Protein AF-E3EC77-F1 (afdb_monomer)

Organism: Paenibacillus polymyxa (strain SC2) (NCBI:txid886882)

Sequence (171 aa):
MAKRTSRSLKANEENILNKLKEVIEYNGDVVNNPESYGNTWIMALAVRPFTHNQKQLLPACLEEHEVLHPEQAFFVRMIIRTTHRNGTNRYVDGTNLCVTIDQDTGIVDIAKEDEALSDSPVFHGGEIADALRWVNELADPYYIALEDPFLTPEQRLLFMQSAKEDDPFTL

Secondary structure (DSSP, 8-state):
-HHHHHHHHHHHHHHHHHHHHHHH-B---TTT-TT---EEEEEEEEEEE--TT-GGGS-TTS-TT----TTTEEEEEEEEEEEETTEE-SSEEEEEEEEEE-TTT--EEETTHHHHHHSPPSEEEE-HHHHHHHHHTTS--SEE--S-TTS-HHHHHHHHHHHHHT-TT--

Nearest PDB structures (foldseek):
  7bn9-assembly1_A  TM=4.806E-01  e=2.404E-01  Bacillus subtilis subsp. subtilis str. 168
  5yqi-assembly1_A  TM=2.218E-01  e=2.401E+00  Saccharomyces cerevisiae

Radius of gyration: 17.71 Å; Cα contacts (8 Å, |Δi|>4): 277; chains: 1; bounding box: 51×36×52 Å

Solvent-accessible surface area (backbone atoms only — not comparable to full-atom values): 9807 Å² total; per-residue (Å²): 112,73,74,60,56,54,54,54,50,52,54,49,53,50,53,51,50,53,51,48,43,72,75,61,41,39,84,39,52,44,85,86,37,93,86,41,92,13,32,32,39,73,29,35,35,14,66,38,75,39,55,99,85,50,72,91,63,54,33,89,80,61,59,99,79,65,87,69,56,49,93,33,27,29,38,33,32,38,30,41,38,42,31,42,78,68,15,58,55,76,44,33,36,20,43,46,43,44,36,36,40,45,88,90,77,65,50,70,46,56,62,62,44,74,57,55,70,69,48,79,58,76,38,71,71,34,50,64,71,59,50,53,52,58,32,40,73,77,26,73,59,83,44,79,40,97,61,71,87,85,52,51,75,69,53,47,56,55,30,59,51,49,54,56,73,77,40,96,77,74,125

Foldseek 3Di:
DVVVVVVVVVVLVVLQQVVCCVVFWDDWPQPPDLPTPFTKDWAWKDKDQDDLPPVVQEQPPDDNPPDDDSVFKMKMKTKMWTAHNLATQQFIFIAIWIWGADPVPRDIDTVVVVVRVPDDTPGPRDGPVVSCVVNPVVPHTPDGDPFDPNDDPVRNVVRVVSVVVPPPPPD

pLDDT: mean 83.79, std 14.59, range [37.28, 98.0]

Mean predicted aligned error: 7.47 Å

Structure (mmCIF, N/CA/C/O backbone):
data_AF-E3EC77-F1
#
_entry.id   AF-E3EC77-F1
#
loop_
_atom_site.group_PDB
_atom_site.id
_atom_site.type_symbol
_atom_site.label_atom_id
_atom_site.label_alt_id
_atom_site.label_comp_id
_atom_site.label_asym_id
_atom_site.label_entity_id
_atom_site.label_seq_id
_atom_site.pdbx_PDB_ins_code
_atom_site.Cartn_x
_atom_site.Cartn_y
_atom_site.Cartn_z
_atom_site.occupancy
_atom_site.B_iso_or_equiv
_atom_site.auth_seq_id
_atom_site.auth_comp_id
_atom_site.auth_asym_id
_atom_site.auth_atom_id
_atom_site.pdbx_PDB_model_num
ATOM 1 N N . MET A 1 1 ? -29.927 2.252 7.493 1.00 50.84 1 MET A N 1
ATOM 2 C CA . MET A 1 1 ? -28.631 2.316 8.208 1.00 50.84 1 MET A CA 1
ATOM 3 C C . MET A 1 1 ? -27.453 1.870 7.337 1.00 50.84 1 MET A C 1
ATOM 5 O O . MET A 1 1 ? -26.526 2.655 7.216 1.00 50.84 1 MET A O 1
ATOM 9 N N . ALA A 1 2 ? -27.515 0.726 6.636 1.00 50.78 2 ALA A N 1
ATOM 10 C CA . ALA A 1 2 ? -26.420 0.189 5.797 1.00 50.78 2 ALA A CA 1
ATOM 11 C C . ALA A 1 2 ? -25.781 1.163 4.773 1.00 50.78 2 ALA A C 1
ATOM 13 O O . ALA A 1 2 ? 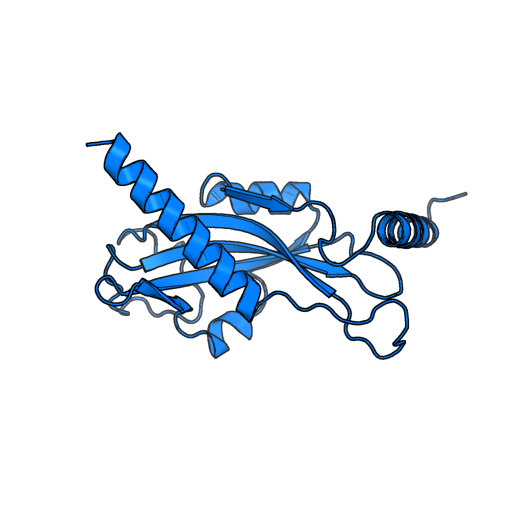-24.579 1.135 4.533 1.00 50.78 2 ALA A O 1
ATOM 14 N N . LYS A 1 3 ? -26.567 2.073 4.181 1.00 48.72 3 LYS A N 1
ATOM 15 C CA . LYS A 1 3 ? -26.070 3.039 3.181 1.00 48.72 3 LYS A CA 1
ATOM 16 C C . LYS A 1 3 ? -25.207 4.161 3.785 1.00 48.72 3 LYS A C 1
ATOM 18 O O . LYS A 1 3 ? -24.395 4.748 3.079 1.00 48.72 3 LYS A O 1
ATOM 23 N N . ARG A 1 4 ? -25.395 4.473 5.076 1.00 50.03 4 ARG A N 1
ATOM 24 C CA . ARG A 1 4 ? -24.656 5.526 5.799 1.00 50.03 4 ARG A CA 1
ATOM 25 C C . ARG A 1 4 ? -23.327 4.989 6.333 1.00 50.03 4 ARG A C 1
ATOM 27 O O . ARG A 1 4 ? -22.317 5.662 6.189 1.00 50.03 4 ARG A O 1
ATOM 34 N N . THR A 1 5 ? -23.319 3.752 6.832 1.00 61.91 5 THR A N 1
ATOM 35 C CA . THR A 1 5 ? -22.097 3.039 7.239 1.00 61.91 5 THR A CA 1
ATOM 36 C C . THR A 1 5 ? -21.183 2.731 6.052 1.00 61.91 5 THR A C 1
ATOM 38 O O . THR A 1 5 ? -19.987 2.964 6.143 1.00 61.91 5 THR A O 1
ATOM 41 N N . SER A 1 6 ? -21.732 2.327 4.899 1.00 62.66 6 SER A N 1
ATOM 42 C CA . SER A 1 6 ? -20.930 2.083 3.685 1.00 62.66 6 SER A CA 1
ATOM 43 C C . SER A 1 6 ? -20.245 3.344 3.133 1.00 62.66 6 SER A C 1
ATOM 45 O O . SER A 1 6 ? -19.111 3.264 2.677 1.00 62.66 6 SER A O 1
ATOM 47 N N . ARG A 1 7 ? -20.891 4.520 3.193 1.00 64.88 7 ARG A N 1
ATOM 48 C CA . ARG A 1 7 ? -20.250 5.788 2.784 1.00 64.88 7 ARG A CA 1
ATOM 49 C C . ARG A 1 7 ? -19.151 6.229 3.748 1.00 64.88 7 ARG A C 1
ATOM 51 O O . ARG A 1 7 ? -18.143 6.747 3.294 1.00 64.88 7 ARG A O 1
ATOM 58 N N . SER A 1 8 ? -19.356 6.017 5.047 1.00 74.19 8 SER A N 1
ATOM 59 C CA . SER A 1 8 ? -18.350 6.323 6.069 1.00 74.19 8 SER A CA 1
ATOM 60 C C . SER A 1 8 ? -17.107 5.451 5.914 1.00 74.19 8 SER A C 1
ATOM 62 O O . SER A 1 8 ? -16.001 5.959 6.023 1.00 74.19 8 SER A O 1
ATOM 64 N N . LEU A 1 9 ? -17.285 4.159 5.614 1.00 78.44 9 LEU A N 1
ATOM 65 C CA . LEU A 1 9 ? -16.165 3.247 5.390 1.00 78.44 9 LEU A CA 1
ATOM 66 C C . LEU A 1 9 ? -15.340 3.659 4.166 1.00 78.44 9 LEU A C 1
ATOM 68 O O . LEU A 1 9 ? -14.128 3.742 4.275 1.00 78.44 9 LEU A O 1
ATOM 72 N N . LYS A 1 10 ? -15.991 4.013 3.050 1.00 83.94 10 LYS A N 1
ATOM 73 C CA . LYS A 1 10 ? -15.290 4.486 1.845 1.00 83.94 10 LYS A CA 1
ATOM 74 C C . LYS A 1 10 ? -14.466 5.751 2.074 1.00 83.94 10 LYS A C 1
ATOM 76 O O . LYS A 1 10 ? -13.351 5.846 1.586 1.00 83.94 10 LYS A O 1
ATOM 81 N N . ALA A 1 11 ? -15.003 6.709 2.828 1.00 86.75 11 ALA A N 1
ATOM 82 C CA . ALA A 1 11 ? -14.255 7.917 3.172 1.00 86.75 11 ALA A CA 1
ATOM 83 C C . ALA A 1 11 ? -13.013 7.586 4.020 1.00 86.75 11 ALA A C 1
ATOM 85 O O . ALA A 1 11 ? -11.937 8.125 3.783 1.00 86.75 11 ALA A O 1
ATOM 86 N N . ASN A 1 12 ? -13.145 6.651 4.965 1.00 90.56 12 ASN A N 1
ATOM 87 C CA . ASN A 1 12 ? -12.015 6.187 5.766 1.00 90.56 12 ASN A CA 1
ATOM 88 C C . ASN A 1 12 ? -10.986 5.436 4.909 1.00 90.56 12 ASN A C 1
ATOM 90 O O . ASN A 1 12 ? -9.799 5.699 5.033 1.00 90.56 12 ASN A O 1
ATOM 94 N N . GLU A 1 13 ? -11.426 4.551 4.013 1.00 93.31 13 GLU A N 1
ATOM 95 C CA . GLU A 1 13 ? -10.574 3.837 3.051 1.00 93.31 13 GLU A CA 1
ATOM 96 C C . GLU A 1 13 ? -9.746 4.804 2.186 1.00 93.31 13 GLU A C 1
ATOM 98 O O . GLU A 1 13 ? -8.543 4.600 2.012 1.00 93.31 13 GLU A O 1
ATOM 103 N N . GLU A 1 14 ? -10.363 5.877 1.682 1.00 93.69 14 GLU A N 1
ATOM 104 C CA . GLU A 1 14 ? -9.680 6.923 0.909 1.00 93.69 14 GLU A CA 1
ATOM 105 C C . GLU A 1 14 ? -8.665 7.699 1.761 1.00 93.69 14 GLU A C 1
ATOM 107 O O . GLU A 1 14 ? -7.522 7.877 1.339 1.00 93.69 14 GLU A O 1
ATOM 112 N N . ASN A 1 15 ? -9.040 8.112 2.976 1.00 94.56 15 ASN A N 1
ATOM 113 C CA . ASN A 1 15 ? -8.135 8.827 3.880 1.00 94.56 15 ASN A CA 1
ATOM 114 C C . ASN A 1 15 ? -6.930 7.963 4.290 1.00 94.56 15 ASN A C 1
ATOM 116 O O . ASN A 1 15 ? -5.797 8.443 4.282 1.00 94.56 15 ASN A O 1
ATOM 120 N N . ILE A 1 16 ? -7.163 6.678 4.583 1.00 95.88 16 ILE A N 1
ATOM 121 C CA . ILE A 1 16 ? -6.111 5.700 4.886 1.00 95.88 16 ILE A CA 1
ATOM 122 C C . ILE A 1 16 ? -5.190 5.530 3.682 1.00 95.88 16 ILE A C 1
ATOM 124 O O . ILE A 1 16 ? -3.975 5.612 3.834 1.00 95.88 16 ILE A O 1
ATOM 128 N N . LEU A 1 17 ? -5.745 5.339 2.481 1.00 96.81 17 LEU A N 1
ATOM 129 C CA . LEU A 1 17 ? -4.938 5.194 1.271 1.00 96.81 17 LEU A CA 1
ATOM 130 C C . LEU A 1 17 ? -4.052 6.425 1.052 1.00 96.81 17 LEU A C 1
ATOM 132 O O . LEU A 1 17 ? -2.868 6.267 0.784 1.00 96.81 17 LEU A O 1
ATOM 136 N N . ASN A 1 18 ? -4.596 7.634 1.199 1.00 96.81 18 ASN A N 1
ATOM 137 C CA . ASN A 1 18 ? -3.834 8.869 1.015 1.00 96.81 18 ASN A CA 1
ATOM 138 C C . ASN A 1 18 ? -2.677 8.986 2.014 1.00 96.81 18 ASN A C 1
ATOM 140 O O . ASN A 1 18 ? -1.555 9.267 1.598 1.00 96.81 18 ASN A O 1
ATOM 144 N N . LYS A 1 19 ? -2.927 8.707 3.300 1.00 97.00 19 LYS A N 1
ATOM 145 C CA . LYS A 1 19 ? -1.881 8.716 4.331 1.00 97.00 19 LYS A CA 1
ATOM 146 C C . LYS A 1 19 ? -0.796 7.678 4.044 1.00 97.00 19 LYS A C 1
ATOM 148 O O . LYS A 1 19 ? 0.387 7.979 4.128 1.00 97.00 19 LYS A O 1
ATOM 153 N N . LEU A 1 20 ? -1.183 6.461 3.666 1.00 97.12 20 LEU A N 1
ATOM 154 C CA . LEU A 1 20 ? -0.213 5.419 3.332 1.00 97.12 20 LEU A CA 1
ATOM 155 C C . LEU A 1 20 ? 0.590 5.777 2.087 1.00 97.12 20 LEU A C 1
ATOM 157 O O . LEU A 1 20 ? 1.782 5.502 2.044 1.00 97.12 20 LEU A O 1
ATOM 161 N N . LYS A 1 21 ? -0.024 6.421 1.092 1.00 97.31 21 LYS A N 1
ATOM 162 C CA . LYS A 1 21 ? 0.714 6.883 -0.081 1.00 97.31 21 LYS A CA 1
ATOM 163 C C . LYS A 1 21 ? 1.752 7.940 0.258 1.00 97.31 21 LYS A C 1
ATOM 165 O O . LYS A 1 21 ? 2.867 7.860 -0.235 1.00 97.31 21 LYS A O 1
ATOM 170 N N . GLU A 1 22 ? 1.391 8.886 1.118 1.00 96.62 22 GLU A N 1
ATOM 171 C CA . GLU A 1 22 ? 2.299 9.922 1.613 1.00 96.62 22 GLU A CA 1
ATOM 172 C C . GLU A 1 22 ? 3.527 9.331 2.320 1.00 96.62 22 GLU A C 1
ATOM 174 O O . GLU A 1 22 ? 4.634 9.821 2.123 1.00 96.62 22 GLU A O 1
ATOM 179 N N . VAL A 1 23 ? 3.331 8.285 3.128 1.00 95.62 23 VAL A N 1
ATOM 180 C CA . VAL A 1 23 ? 4.398 7.699 3.956 1.00 95.62 23 VAL A CA 1
ATOM 181 C C . VAL A 1 23 ? 5.216 6.639 3.206 1.00 95.62 23 VAL A C 1
ATOM 183 O O . VAL A 1 23 ? 6.424 6.542 3.402 1.00 95.62 23 VAL A O 1
ATOM 186 N N . ILE A 1 24 ? 4.576 5.825 2.361 1.00 94.75 24 ILE A N 1
ATOM 187 C CA . ILE A 1 24 ? 5.190 4.635 1.747 1.00 94.75 24 ILE A CA 1
ATOM 188 C C . ILE A 1 24 ? 5.660 4.888 0.319 1.00 94.75 24 ILE A C 1
ATOM 190 O O . ILE A 1 24 ? 6.679 4.330 -0.096 1.00 94.75 24 ILE A O 1
ATOM 194 N N . GLU A 1 25 ? 4.899 5.650 -0.473 1.00 96.38 25 GLU A N 1
ATOM 195 C CA . GLU A 1 25 ? 5.245 5.805 -1.878 1.00 96.38 25 GLU A CA 1
ATOM 196 C C . GLU A 1 25 ? 6.426 6.761 -2.044 1.00 96.38 25 GLU A C 1
ATOM 198 O O . GLU A 1 25 ? 6.479 7.856 -1.488 1.00 96.38 25 GLU A O 1
ATOM 203 N N . TYR A 1 26 ? 7.375 6.348 -2.873 1.00 95.75 26 TYR A N 1
ATOM 204 C CA . TYR A 1 26 ? 8.544 7.132 -3.221 1.00 95.75 26 TYR A CA 1
ATOM 205 C C . TYR A 1 26 ? 8.737 7.085 -4.732 1.00 95.75 26 TYR A C 1
ATOM 207 O O . TYR A 1 26 ? 8.762 6.010 -5.329 1.00 95.75 26 TYR A O 1
ATOM 215 N N . ASN A 1 27 ? 8.870 8.259 -5.345 1.00 94.50 27 ASN A N 1
ATOM 216 C CA . ASN A 1 27 ? 9.132 8.415 -6.770 1.00 94.50 27 ASN A CA 1
ATOM 217 C C . ASN A 1 27 ? 10.580 8.870 -6.965 1.00 94.50 27 ASN A C 1
ATOM 219 O O . ASN A 1 27 ? 10.888 10.062 -6.866 1.00 94.50 27 ASN A O 1
ATOM 223 N N . GLY A 1 28 ? 11.467 7.909 -7.194 1.00 91.31 28 GLY A N 1
ATOM 224 C CA . GLY A 1 28 ? 12.858 8.174 -7.518 1.00 91.31 28 GLY A CA 1
ATOM 225 C C . GLY A 1 28 ? 13.038 8.445 -9.010 1.00 91.31 28 GLY A C 1
ATOM 226 O O . GLY A 1 28 ? 12.302 7.948 -9.857 1.00 91.31 28 GLY A O 1
ATOM 227 N N . ASP A 1 29 ? 14.090 9.178 -9.376 1.00 87.69 29 ASP A N 1
ATOM 228 C CA . ASP A 1 29 ? 14.419 9.393 -10.790 1.00 87.69 29 ASP A CA 1
ATOM 229 C C . ASP A 1 29 ? 15.122 8.162 -11.386 1.00 87.69 29 ASP A C 1
ATOM 231 O O . ASP A 1 29 ? 16.336 8.139 -11.580 1.00 87.69 29 ASP A O 1
ATOM 235 N N . VAL A 1 30 ? 14.354 7.100 -11.638 1.00 87.31 30 VAL A N 1
ATOM 236 C CA . VAL A 1 30 ? 14.849 5.821 -12.184 1.00 87.31 30 VAL A CA 1
ATOM 237 C C . VAL A 1 30 ? 15.434 5.923 -13.591 1.00 87.31 30 VAL A C 1
ATOM 239 O O . VAL A 1 30 ? 16.115 4.996 -14.027 1.00 87.31 30 VAL A O 1
ATOM 242 N N . VAL A 1 31 ? 15.161 7.015 -14.313 1.00 82.62 31 VAL A N 1
ATOM 243 C CA . VAL A 1 31 ? 15.589 7.188 -15.707 1.00 82.62 31 VAL A CA 1
ATOM 244 C C . VAL A 1 31 ? 16.874 7.994 -15.800 1.00 82.62 31 VAL A C 1
ATOM 246 O O . VAL A 1 31 ? 17.785 7.593 -16.522 1.00 82.62 31 VAL A O 1
ATOM 249 N N . ASN A 1 32 ? 16.962 9.121 -15.092 1.00 85.44 32 ASN A N 1
ATOM 250 C CA . ASN A 1 32 ? 18.082 10.047 -15.262 1.00 85.44 32 ASN A CA 1
ATOM 251 C C . ASN A 1 32 ? 19.107 9.963 -14.128 1.00 85.44 32 ASN A C 1
ATOM 253 O O . ASN A 1 32 ? 20.231 10.432 -14.308 1.00 85.44 32 ASN A O 1
ATOM 257 N N . ASN A 1 33 ? 18.759 9.368 -12.981 1.00 84.44 33 ASN A N 1
ATOM 258 C CA . ASN A 1 33 ? 19.670 9.236 -11.851 1.00 84.44 33 ASN A CA 1
ATOM 259 C C . ASN A 1 33 ? 20.095 7.768 -11.634 1.00 84.44 33 ASN A C 1
ATOM 261 O O . ASN A 1 33 ? 19.325 6.978 -11.083 1.00 84.44 33 ASN A O 1
ATOM 265 N N . PRO A 1 34 ? 21.334 7.386 -11.998 1.00 80.12 34 PRO A N 1
ATOM 266 C CA . PRO A 1 34 ? 21.822 6.018 -11.817 1.00 80.12 34 PRO A CA 1
ATOM 267 C C . PRO A 1 34 ? 21.971 5.604 -10.345 1.00 80.12 34 PRO A C 1
ATOM 269 O O . PRO A 1 34 ? 21.983 4.407 -10.070 1.00 80.12 34 PRO A O 1
ATOM 272 N N . GLU A 1 35 ? 22.047 6.574 -9.428 1.00 84.25 35 GLU A N 1
ATOM 273 C CA . GLU A 1 35 ? 22.111 6.376 -7.973 1.00 84.25 35 GLU A CA 1
ATOM 274 C C . GLU A 1 35 ? 20.716 6.428 -7.321 1.00 84.25 35 GLU A C 1
ATOM 276 O O . GLU A 1 35 ? 20.591 6.496 -6.099 1.00 84.25 35 GLU A O 1
ATOM 281 N N . SER A 1 36 ? 19.642 6.454 -8.120 1.00 86.56 36 SER A N 1
ATOM 282 C CA . SER A 1 36 ? 18.276 6.430 -7.603 1.00 86.56 36 SER A CA 1
ATOM 283 C C . SER A 1 36 ? 18.002 5.122 -6.864 1.00 86.56 36 SER A C 1
ATOM 285 O O . SER A 1 36 ? 18.242 4.032 -7.389 1.00 86.56 36 SER A O 1
ATOM 287 N N . TYR A 1 37 ? 17.403 5.231 -5.678 1.00 84.00 37 TYR A N 1
ATOM 288 C CA . TYR A 1 37 ? 16.900 4.081 -4.921 1.00 84.00 37 TYR A CA 1
ATOM 289 C C . TYR A 1 37 ? 15.732 3.368 -5.614 1.00 84.00 37 TYR A C 1
ATOM 291 O O . TYR A 1 37 ? 15.378 2.253 -5.236 1.00 84.00 37 TYR A O 1
ATOM 299 N N . GLY A 1 38 ? 15.175 3.959 -6.671 1.00 92.12 38 GLY A N 1
ATOM 300 C CA . GLY A 1 38 ? 14.037 3.411 -7.384 1.00 92.12 38 GLY A CA 1
ATOM 301 C C . GLY A 1 38 ? 12.721 4.059 -6.991 1.00 92.12 38 GLY A C 1
ATOM 302 O O . GLY A 1 38 ? 12.684 5.003 -6.207 1.00 92.12 38 GLY A O 1
ATOM 303 N N . ASN A 1 39 ? 11.647 3.524 -7.550 1.00 95.19 39 ASN A N 1
ATOM 304 C CA . ASN A 1 39 ? 10.297 3.802 -7.101 1.00 95.19 39 ASN A CA 1
ATOM 305 C C . ASN A 1 39 ? 9.877 2.751 -6.080 1.00 95.19 39 ASN A C 1
ATOM 307 O O . ASN A 1 39 ? 10.196 1.574 -6.250 1.00 95.19 39 ASN A O 1
ATOM 311 N N . THR A 1 40 ? 9.088 3.173 -5.101 1.00 95.44 40 THR A N 1
ATOM 312 C CA . THR A 1 40 ? 8.354 2.310 -4.173 1.00 95.44 40 THR A CA 1
ATOM 313 C C . THR A 1 40 ? 6.890 2.710 -4.248 1.00 95.44 40 THR A C 1
ATOM 315 O O . THR A 1 40 ? 6.585 3.896 -4.13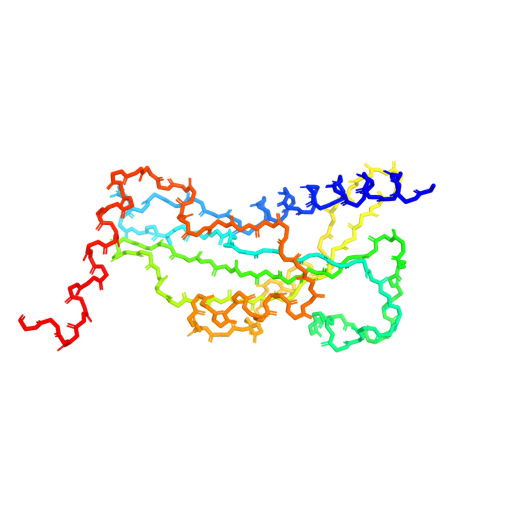9 1.00 95.44 40 THR A O 1
ATOM 318 N N . TRP A 1 41 ? 5.971 1.767 -4.456 1.00 97.12 41 TRP A N 1
ATOM 319 C CA . TRP A 1 41 ? 4.540 2.082 -4.467 1.00 97.12 41 TRP A CA 1
ATOM 320 C C . TRP A 1 41 ? 3.664 0.968 -3.919 1.00 97.12 41 TRP A C 1
ATOM 322 O O . TRP A 1 41 ? 4.043 -0.205 -3.882 1.00 97.12 41 TRP A O 1
ATOM 332 N N . ILE A 1 42 ? 2.450 1.345 -3.527 1.00 97.88 42 ILE A N 1
ATOM 333 C CA . ILE A 1 42 ? 1.441 0.408 -3.045 1.00 97.88 42 ILE A CA 1
ATOM 334 C C . ILE A 1 42 ? 0.791 -0.263 -4.261 1.00 97.88 42 ILE A C 1
ATOM 336 O O . ILE A 1 42 ? 0.192 0.401 -5.109 1.00 97.88 42 ILE A O 1
ATOM 340 N N . MET A 1 43 ? 0.880 -1.591 -4.347 1.00 97.62 43 MET A N 1
ATOM 341 C CA . MET A 1 43 ? 0.214 -2.382 -5.389 1.00 97.62 43 MET A CA 1
ATOM 342 C C . MET A 1 43 ? -1.192 -2.786 -4.982 1.00 97.62 43 MET A C 1
ATOM 344 O O . MET A 1 43 ? -2.092 -2.771 -5.811 1.00 97.62 43 MET A O 1
ATOM 348 N N . ALA A 1 44 ? -1.393 -3.205 -3.740 1.00 98.00 44 ALA A N 1
ATOM 349 C CA . ALA A 1 44 ? -2.695 -3.658 -3.277 1.00 98.00 44 ALA A CA 1
ATOM 350 C C . ALA A 1 44 ? -2.881 -3.296 -1.813 1.00 98.00 44 ALA A C 1
ATOM 352 O O . ALA A 1 44 ? -1.922 -3.312 -1.042 1.00 98.00 44 ALA A O 1
ATOM 353 N N . LEU A 1 45 ? -4.120 -2.984 -1.450 1.00 97.69 45 LEU A N 1
ATOM 354 C CA . LEU A 1 45 ? -4.472 -2.576 -0.102 1.00 97.69 45 LEU A CA 1
ATOM 355 C C . LEU A 1 45 ? -5.845 -3.124 0.274 1.00 97.69 45 LEU A C 1
ATOM 357 O O . LEU A 1 45 ? -6.831 -2.899 -0.433 1.00 97.69 45 LEU A O 1
ATOM 361 N N . ALA A 1 46 ? -5.901 -3.808 1.410 1.00 96.31 46 ALA A N 1
ATOM 362 C CA . ALA A 1 46 ? -7.138 -4.163 2.086 1.00 96.31 46 ALA A CA 1
ATOM 363 C C . ALA A 1 46 ? -7.184 -3.480 3.451 1.00 96.31 46 ALA A C 1
ATOM 365 O O . ALA A 1 46 ? -6.177 -3.399 4.157 1.00 96.31 46 ALA A O 1
ATOM 366 N N . VAL A 1 47 ? -8.373 -3.008 3.819 1.00 93.62 47 VAL A N 1
ATOM 367 C CA . VAL A 1 47 ? -8.648 -2.377 5.109 1.00 93.62 47 VAL A CA 1
ATOM 368 C C . VAL A 1 47 ? -9.802 -3.103 5.774 1.00 93.62 47 VAL A C 1
ATOM 370 O O . VAL A 1 47 ? -10.785 -3.480 5.136 1.00 93.62 47 VAL A O 1
ATOM 373 N N . ARG A 1 48 ? -9.695 -3.273 7.088 1.00 89.25 48 ARG A N 1
ATOM 374 C CA . ARG A 1 48 ? -10.766 -3.813 7.913 1.00 89.25 48 ARG A CA 1
ATOM 375 C C . ARG A 1 48 ? -10.841 -3.062 9.242 1.00 89.25 48 ARG A C 1
ATOM 377 O O . ARG A 1 48 ? -9.812 -2.921 9.894 1.00 89.25 48 ARG A O 1
ATOM 384 N N . PRO A 1 49 ? -12.030 -2.624 9.692 1.00 88.12 49 PRO A N 1
ATOM 385 C CA . PRO A 1 49 ? -12.187 -2.057 11.029 1.00 88.12 49 PRO A CA 1
ATOM 386 C C . PRO A 1 49 ? -11.692 -3.020 12.112 1.00 88.12 49 PRO A C 1
ATOM 388 O O . PRO A 1 49 ? -11.936 -4.229 12.026 1.00 88.12 49 PRO A O 1
ATOM 391 N N . PHE A 1 50 ? -11.021 -2.486 13.128 1.00 82.94 50 PHE A N 1
ATOM 392 C CA . PHE A 1 50 ? -10.515 -3.268 14.245 1.00 82.94 50 PHE A CA 1
ATOM 393 C C . PHE A 1 50 ? -11.668 -3.894 15.035 1.00 82.94 50 PHE A C 1
ATOM 395 O O . PHE A 1 50 ? -12.627 -3.230 15.427 1.00 82.94 50 PHE A O 1
ATOM 402 N N . THR A 1 51 ? -11.556 -5.188 15.332 1.00 75.44 51 THR A N 1
ATOM 403 C CA . THR A 1 51 ? -12.436 -5.867 16.289 1.00 75.44 51 THR A CA 1
ATOM 404 C C . THR A 1 51 ? -11.592 -6.609 17.324 1.00 75.44 51 THR A C 1
ATOM 406 O O . THR A 1 51 ? -10.566 -7.196 16.986 1.00 75.44 51 THR A O 1
ATOM 409 N N . HIS A 1 52 ? -12.025 -6.607 18.591 1.00 61.72 52 HIS A N 1
ATOM 410 C CA . HIS A 1 52 ? -11.253 -7.090 19.756 1.00 61.72 52 HIS A CA 1
ATOM 411 C C . HIS A 1 52 ? -10.705 -8.535 19.650 1.00 61.72 52 HIS A C 1
ATOM 413 O O . HIS A 1 52 ? -9.818 -8.907 20.412 1.00 61.72 52 HIS A O 1
ATOM 419 N N . ASN A 1 53 ? -11.186 -9.348 18.703 1.00 63.53 53 ASN A N 1
ATOM 420 C CA . ASN A 1 53 ? -10.785 -10.749 18.534 1.00 63.53 53 ASN A CA 1
ATOM 421 C C . ASN A 1 53 ? -9.753 -10.988 17.411 1.00 63.53 53 ASN A C 1
ATOM 423 O O . ASN A 1 53 ? -9.515 -12.136 17.047 1.00 63.53 53 ASN A O 1
ATOM 427 N N . GLN A 1 54 ? -9.134 -9.946 16.845 1.00 64.06 54 GLN A N 1
ATOM 428 C CA . GLN A 1 54 ? -8.250 -10.058 15.669 1.00 64.06 54 GLN A CA 1
ATOM 429 C C . GLN A 1 54 ? -6.749 -9.966 15.985 1.00 64.06 54 GLN A C 1
ATOM 431 O O . GLN A 1 54 ? -5.958 -9.507 15.166 1.00 64.06 54 GLN A O 1
ATOM 436 N N . LYS A 1 55 ? -6.340 -10.452 17.161 1.00 63.06 55 LYS A N 1
ATOM 437 C CA . LYS A 1 55 ? -4.963 -10.342 17.673 1.00 63.06 55 LYS A CA 1
ATOM 438 C C . LYS A 1 55 ? -3.875 -10.890 16.735 1.00 63.06 55 LYS A C 1
ATOM 440 O O . LYS A 1 55 ? -2.779 -10.359 16.712 1.00 63.06 55 LYS A O 1
ATOM 445 N N . GLN A 1 56 ? -4.178 -11.918 15.940 1.00 66.00 56 GLN A N 1
ATOM 446 C CA . GLN A 1 56 ? -3.218 -12.543 15.012 1.00 66.00 56 GLN A CA 1
ATOM 447 C C . GLN A 1 56 ? -2.861 -11.669 13.798 1.00 66.00 56 GLN A C 1
ATOM 449 O O . GLN A 1 56 ? -1.976 -12.025 13.029 1.00 66.00 56 GLN A O 1
ATOM 454 N N . LEU A 1 57 ? -3.585 -10.567 13.591 1.00 67.50 57 LEU A N 1
ATOM 455 C CA . LEU A 1 57 ? -3.408 -9.662 12.455 1.00 67.50 57 LEU A CA 1
ATOM 456 C C . LEU A 1 57 ? -2.733 -8.344 12.862 1.00 67.50 57 LEU A C 1
ATOM 458 O O . LEU A 1 57 ? -2.546 -7.479 12.007 1.00 67.50 57 LEU A O 1
ATOM 462 N N . LEU A 1 58 ? -2.397 -8.183 14.148 1.00 68.25 58 LEU A N 1
ATOM 463 C CA . LEU A 1 58 ? -1.674 -7.015 14.638 1.00 68.25 58 LEU A CA 1
ATOM 464 C C . LEU A 1 58 ? -0.240 -7.003 14.087 1.00 68.25 58 LEU A C 1
ATOM 466 O O . LEU A 1 58 ? 0.388 -8.063 14.014 1.00 68.25 58 LEU A O 1
ATOM 470 N N . PRO A 1 59 ? 0.282 -5.822 13.709 1.00 69.50 59 PRO A N 1
ATOM 471 C CA . PRO A 1 59 ? 1.718 -5.613 13.565 1.00 69.50 59 PRO A CA 1
ATOM 472 C C . PRO A 1 59 ? 2.463 -6.123 14.802 1.00 69.50 59 PRO A C 1
ATOM 474 O O . PRO A 1 59 ? 1.964 -5.979 15.920 1.00 69.50 59 PRO A O 1
ATOM 477 N N . ALA A 1 60 ? 3.654 -6.693 14.609 1.00 71.56 60 ALA A N 1
ATOM 478 C CA . ALA A 1 60 ? 4.432 -7.283 15.699 1.00 71.56 60 ALA A CA 1
ATOM 479 C C . ALA A 1 60 ? 4.818 -6.257 16.779 1.00 71.56 60 ALA A C 1
ATOM 481 O O . ALA A 1 60 ? 4.968 -6.622 17.944 1.00 71.56 60 ALA A O 1
ATOM 482 N N . CYS A 1 61 ? 4.926 -4.979 16.404 1.00 66.81 61 CYS A N 1
ATOM 483 C CA . CYS A 1 61 ? 5.218 -3.877 17.313 1.00 66.81 61 CYS A CA 1
ATOM 484 C C . CYS A 1 61 ? 4.071 -3.534 18.285 1.00 66.81 61 CYS A C 1
ATOM 486 O O . CYS A 1 61 ? 4.324 -2.887 19.301 1.00 66.81 61 CYS A O 1
ATOM 488 N N . LEU A 1 62 ? 2.824 -3.952 18.031 1.00 73.38 62 LEU A N 1
ATOM 489 C CA . LEU A 1 62 ? 1.695 -3.660 18.925 1.00 73.38 62 LEU A CA 1
ATOM 490 C C . LEU A 1 62 ? 1.519 -4.758 19.976 1.00 73.38 62 LEU A C 1
ATOM 492 O O . LEU A 1 62 ? 1.392 -5.940 19.655 1.00 73.38 62 LEU A O 1
ATOM 496 N N . GLU A 1 63 ? 1.475 -4.359 21.248 1.00 67.75 63 GLU A N 1
ATOM 497 C CA . GLU A 1 63 ? 1.341 -5.300 22.363 1.00 67.75 63 GLU A CA 1
ATOM 498 C C . GLU A 1 63 ? -0.123 -5.695 22.619 1.00 67.75 63 GLU A C 1
ATOM 500 O O . GLU A 1 63 ? -1.064 -4.949 22.347 1.00 67.75 63 GLU A O 1
ATOM 505 N N . GLU A 1 64 ? -0.335 -6.861 23.241 1.00 57.97 64 GLU A N 1
ATOM 506 C CA . GLU A 1 64 ? -1.671 -7.413 23.524 1.00 57.97 64 GLU A CA 1
ATOM 507 C C . GLU A 1 64 ? -2.580 -6.531 24.401 1.00 57.97 64 GLU A C 1
ATOM 509 O O . GLU A 1 64 ? -3.787 -6.784 24.487 1.00 57.97 64 GLU A O 1
ATOM 514 N N . HIS A 1 65 ? -2.006 -5.541 25.084 1.00 55.38 65 HIS A N 1
ATOM 515 C CA . HIS A 1 65 ? -2.688 -4.658 26.028 1.00 55.38 65 HIS A CA 1
ATOM 516 C C . HIS A 1 65 ? -2.850 -3.226 25.514 1.00 55.38 65 HIS A C 1
ATOM 518 O O . HIS A 1 65 ? -3.353 -2.374 26.249 1.00 55.38 65 HIS A O 1
ATOM 524 N N . GLU A 1 66 ? -2.446 -2.950 24.274 1.00 66.19 66 GLU A N 1
ATOM 525 C CA . GLU A 1 66 ? -2.583 -1.622 23.696 1.00 66.19 66 GLU A CA 1
ATOM 526 C C . GLU A 1 66 ? -4.068 -1.330 23.433 1.00 66.19 66 GLU A C 1
ATOM 528 O O . GLU A 1 66 ? -4.754 -2.025 22.676 1.00 6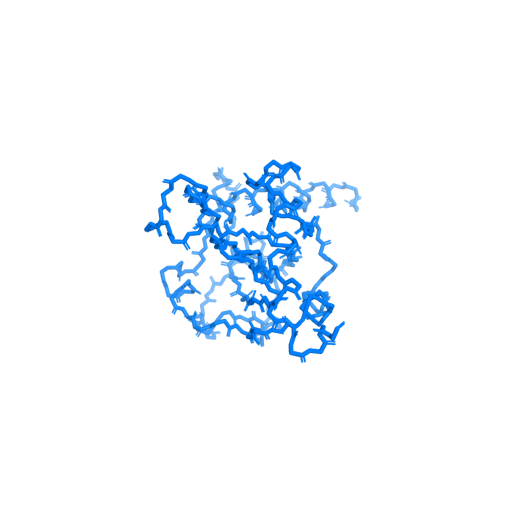6.19 66 GLU A O 1
ATOM 533 N N . VAL A 1 67 ? -4.604 -0.336 24.146 1.00 60.41 67 VAL A N 1
ATOM 534 C CA . VAL A 1 67 ? -6.027 0.009 24.094 1.00 60.41 67 VAL A CA 1
ATOM 535 C C . VAL A 1 67 ? -6.286 0.806 22.822 1.00 60.41 67 VAL A C 1
ATOM 537 O O . VAL A 1 67 ? -6.259 2.032 22.818 1.00 60.41 67 VAL A O 1
ATOM 540 N N . LEU A 1 68 ? -6.55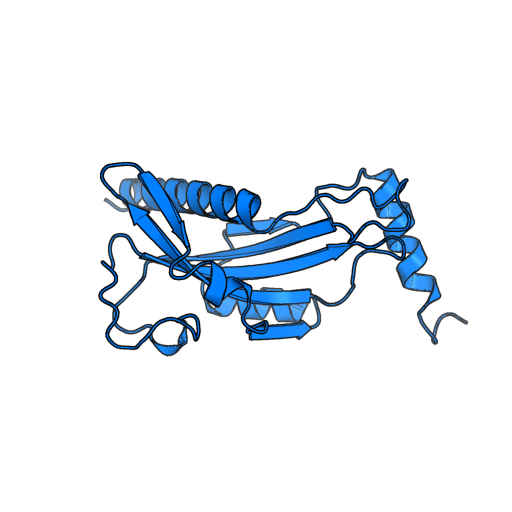0 0.097 21.730 1.00 69.69 68 LEU A N 1
ATOM 541 C CA . LEU A 1 68 ? -7.062 0.700 20.508 1.00 69.69 68 LEU A CA 1
ATOM 542 C C . LEU A 1 68 ? -8.578 0.855 20.613 1.00 69.69 68 LEU A C 1
ATOM 544 O O . LEU A 1 68 ? -9.299 -0.116 20.863 1.00 69.69 68 LEU A O 1
ATOM 548 N N . HIS A 1 69 ? -9.078 2.070 20.390 1.00 74.69 69 HIS A N 1
ATOM 549 C CA . HIS A 1 69 ? -10.512 2.310 20.273 1.00 74.69 69 HIS A CA 1
ATOM 550 C C . HIS A 1 69 ? -11.029 1.634 18.991 1.00 74.69 69 HIS A C 1
ATOM 552 O O . HIS A 1 69 ? -10.665 2.059 17.893 1.00 74.69 69 HIS A O 1
ATOM 558 N N . PRO A 1 70 ? -11.889 0.599 19.076 1.00 71.94 70 PRO A N 1
ATOM 559 C CA . PRO A 1 70 ? -12.285 -0.184 17.899 1.00 71.94 70 PRO A CA 1
ATOM 560 C C . PRO A 1 70 ? -13.005 0.627 16.819 1.00 71.94 70 PRO A C 1
ATOM 562 O O . PRO A 1 70 ? -13.006 0.254 15.653 1.00 71.94 70 PRO A O 1
ATOM 565 N N . GLU A 1 71 ? -13.620 1.743 17.208 1.00 77.56 71 GLU A N 1
ATOM 566 C CA . GLU A 1 71 ? -14.325 2.651 16.299 1.00 77.56 71 GLU A CA 1
ATOM 567 C C . GLU A 1 71 ? -13.388 3.595 15.528 1.00 77.56 71 GLU A C 1
ATOM 569 O O . GLU A 1 71 ? -13.835 4.297 14.621 1.00 77.56 71 GLU A O 1
ATOM 574 N N . GLN A 1 72 ? -12.108 3.625 15.900 1.00 86.25 72 GLN A N 1
ATOM 575 C CA . GLN A 1 72 ? -11.080 4.513 15.355 1.00 86.25 72 GLN A CA 1
ATOM 576 C C . GLN A 1 72 ? -9.933 3.738 14.707 1.00 86.25 72 GLN A C 1
ATOM 578 O O . GLN A 1 72 ? -9.234 4.288 13.866 1.00 86.25 72 GLN A O 1
ATOM 583 N N . ALA A 1 73 ? -9.738 2.472 15.076 1.00 89.19 73 ALA A N 1
ATOM 584 C CA . ALA A 1 73 ? -8.643 1.647 14.590 1.00 89.19 73 ALA A CA 1
ATOM 585 C C . ALA A 1 73 ? -9.041 0.779 13.388 1.00 89.19 73 ALA A C 1
ATOM 587 O O . ALA A 1 73 ? -10.131 0.204 13.324 1.00 89.19 73 ALA A O 1
ATOM 588 N N . PHE A 1 74 ? -8.109 0.637 12.453 1.00 91.12 74 PHE A N 1
ATOM 589 C CA . PHE A 1 74 ? -8.242 -0.127 11.223 1.00 91.12 74 PHE A CA 1
ATOM 590 C C . PHE A 1 74 ? -7.005 -0.996 11.024 1.00 91.12 74 PHE A C 1
ATOM 592 O O . PHE A 1 74 ? -5.873 -0.525 11.1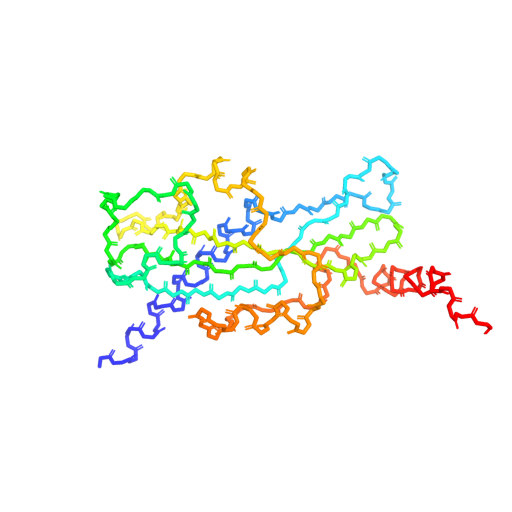03 1.00 91.12 74 PHE A O 1
ATOM 599 N N . PHE A 1 75 ? -7.234 -2.266 10.718 1.00 90.94 75 PHE A N 1
ATOM 600 C CA . PHE A 1 75 ? -6.203 -3.149 10.206 1.00 90.94 75 PHE A CA 1
ATOM 601 C C . PHE A 1 75 ? -6.020 -2.914 8.724 1.00 90.94 75 PHE A C 1
ATOM 603 O O . PHE A 1 75 ? -6.987 -2.901 7.959 1.00 90.94 75 PHE A O 1
ATOM 610 N N . VAL A 1 76 ? -4.765 -2.795 8.336 1.00 93.56 76 VAL A N 1
ATOM 611 C CA . VAL A 1 76 ? -4.350 -2.600 6.964 1.00 93.56 76 VAL A CA 1
ATOM 612 C C . VAL A 1 76 ? -3.442 -3.751 6.584 1.00 93.56 76 VAL A C 1
ATOM 614 O O . VAL A 1 76 ? -2.511 -4.072 7.317 1.00 93.56 76 VAL A O 1
ATOM 617 N N . ARG A 1 77 ? -3.684 -4.349 5.423 1.00 94.75 77 ARG A N 1
ATOM 618 C CA . ARG A 1 77 ? -2.742 -5.266 4.784 1.00 94.75 77 ARG A CA 1
ATOM 619 C C . ARG A 1 77 ? -2.404 -4.717 3.418 1.00 94.75 77 ARG A C 1
ATOM 621 O O . ARG A 1 77 ? -3.306 -4.484 2.610 1.00 94.75 77 ARG A O 1
ATOM 628 N N . MET A 1 78 ? -1.117 -4.505 3.179 1.00 95.81 78 MET A N 1
ATOM 629 C CA . MET A 1 78 ? -0.639 -3.875 1.958 1.00 95.81 78 MET A CA 1
ATOM 630 C C . MET A 1 78 ? 0.446 -4.691 1.278 1.00 95.81 78 MET A C 1
ATOM 632 O O . MET A 1 78 ? 1.228 -5.370 1.940 1.00 95.81 78 MET A O 1
ATOM 636 N N . ILE A 1 79 ? 0.489 -4.578 -0.046 1.00 97.75 79 ILE A N 1
ATOM 637 C CA . ILE A 1 79 ? 1.583 -5.062 -0.886 1.00 97.75 79 ILE A CA 1
ATOM 638 C C . ILE A 1 79 ? 2.311 -3.867 -1.464 1.00 97.75 79 ILE A C 1
ATOM 640 O O . ILE A 1 79 ? 1.681 -2.964 -2.022 1.00 97.75 79 ILE A O 1
ATOM 644 N N . ILE A 1 80 ? 3.630 -3.913 -1.376 1.00 96.19 80 ILE A N 1
ATOM 645 C CA . ILE A 1 80 ? 4.546 -2.915 -1.897 1.00 96.19 80 ILE A CA 1
ATOM 646 C C . ILE A 1 80 ? 5.279 -3.504 -3.098 1.00 96.19 80 ILE A C 1
ATOM 648 O O . ILE A 1 80 ? 5.635 -4.685 -3.135 1.00 96.19 80 ILE A O 1
ATOM 652 N N . ARG A 1 81 ? 5.510 -2.659 -4.097 1.00 94.62 81 ARG A N 1
ATOM 653 C CA . ARG A 1 81 ? 6.366 -2.961 -5.237 1.00 94.62 81 ARG A CA 1
ATOM 654 C C . ARG A 1 81 ? 7.483 -1.952 -5.359 1.00 94.62 81 ARG A C 1
ATOM 656 O O . ARG A 1 81 ? 7.339 -0.806 -4.940 1.00 94.62 81 ARG A O 1
ATOM 663 N N . THR A 1 82 ? 8.559 -2.403 -5.996 1.00 93.56 82 THR A N 1
ATOM 664 C CA . THR A 1 82 ? 9.687 -1.556 -6.355 1.00 93.56 82 THR A CA 1
ATOM 665 C C . THR A 1 82 ? 9.993 -1.622 -7.847 1.00 93.56 82 THR A C 1
ATOM 667 O O . THR A 1 82 ? 9.836 -2.660 -8.497 1.00 93.56 82 THR A O 1
ATOM 670 N N . THR A 1 83 ? 10.424 -0.495 -8.407 1.00 93.00 83 THR A N 1
ATOM 671 C CA . THR A 1 83 ? 10.978 -0.379 -9.761 1.00 93.00 83 THR A CA 1
ATOM 672 C C . THR A 1 83 ? 12.351 0.211 -9.591 1.00 93.00 83 THR A C 1
ATOM 674 O O . THR A 1 83 ? 12.508 1.282 -9.014 1.00 93.00 83 THR A O 1
ATOM 677 N N . HIS A 1 84 ? 13.340 -0.456 -10.159 1.00 89.94 84 HIS A N 1
ATOM 678 C CA . HIS A 1 84 ? 14.681 0.087 -10.273 1.00 89.94 84 HIS A CA 1
ATOM 679 C C . HIS A 1 84 ? 15.023 0.248 -11.752 1.00 89.94 84 HIS A C 1
ATOM 681 O O . HIS A 1 84 ? 14.267 -0.157 -12.635 1.00 89.94 84 HIS A O 1
ATOM 687 N N . ARG A 1 85 ? 16.204 0.790 -12.041 1.00 84.88 85 ARG A N 1
ATOM 688 C CA . ARG A 1 85 ? 16.674 1.008 -13.418 1.00 84.88 85 ARG A CA 1
ATOM 689 C C . ARG A 1 85 ? 16.705 -0.265 -14.292 1.00 84.88 85 ARG A C 1
ATOM 691 O O . ARG A 1 85 ? 16.776 -0.174 -15.509 1.00 84.88 85 ARG A O 1
ATOM 698 N N . ASN A 1 86 ? 16.712 -1.448 -13.674 1.00 82.88 86 ASN A N 1
ATOM 699 C CA . ASN A 1 86 ? 16.740 -2.728 -14.383 1.00 82.88 86 ASN A CA 1
ATOM 700 C C . ASN A 1 86 ? 15.329 -3.267 -14.670 1.00 82.88 86 ASN A C 1
ATOM 702 O O . ASN A 1 86 ? 15.183 -4.265 -15.369 1.00 82.88 86 ASN A O 1
ATOM 706 N N . GLY A 1 87 ? 14.284 -2.630 -14.142 1.00 86.88 87 GLY A N 1
ATOM 707 C CA . GLY A 1 87 ? 12.909 -3.080 -14.294 1.00 86.88 87 GLY A CA 1
ATOM 708 C C . GLY A 1 87 ? 12.112 -3.016 -13.000 1.00 86.88 87 GLY A C 1
ATOM 709 O O . GLY A 1 87 ? 12.639 -2.806 -11.903 1.00 86.88 87 GLY A O 1
ATOM 710 N N . THR A 1 88 ? 10.812 -3.238 -13.147 1.00 89.62 88 THR A N 1
ATOM 711 C CA . THR A 1 88 ? 9.909 -3.476 -12.023 1.00 89.62 88 THR A CA 1
ATOM 712 C C . THR A 1 88 ? 10.182 -4.856 -11.426 1.00 89.62 88 THR A C 1
ATOM 714 O O . THR A 1 88 ? 10.188 -5.855 -12.151 1.00 89.62 88 THR A O 1
ATOM 717 N N . ASN A 1 89 ? 10.370 -4.929 -10.106 1.00 88.50 89 ASN A N 1
ATOM 718 C CA . ASN A 1 89 ? 10.585 -6.193 -9.412 1.00 88.50 89 ASN A CA 1
ATOM 719 C C . ASN A 1 89 ? 9.387 -7.132 -9.641 1.00 88.50 89 ASN A C 1
ATOM 721 O O . ASN A 1 89 ? 8.216 -6.741 -9.521 1.00 88.50 89 ASN A O 1
ATOM 725 N N . ARG A 1 90 ? 9.693 -8.371 -10.035 1.00 86.62 90 ARG A N 1
ATOM 726 C CA . ARG A 1 90 ? 8.699 -9.424 -10.280 1.00 86.62 90 ARG A CA 1
ATOM 727 C C . ARG A 1 90 ? 8.110 -9.949 -8.973 1.00 86.62 90 ARG A C 1
ATOM 729 O O . ARG A 1 90 ? 6.949 -10.353 -8.960 1.00 86.62 90 ARG A O 1
ATOM 736 N N . TYR A 1 91 ? 8.905 -9.917 -7.909 1.00 88.44 91 TYR A N 1
ATOM 737 C CA . TYR A 1 91 ? 8.497 -10.310 -6.573 1.00 88.44 91 TYR A CA 1
ATOM 738 C C . TYR A 1 91 ? 8.033 -9.101 -5.782 1.00 88.44 91 TYR A C 1
ATOM 740 O O . TYR A 1 91 ? 8.461 -7.969 -6.029 1.00 88.44 91 TYR A O 1
ATOM 748 N N . VAL A 1 92 ? 7.129 -9.354 -4.847 1.00 94.06 92 VAL A N 1
ATOM 749 C CA . VAL A 1 92 ? 6.513 -8.313 -4.036 1.00 94.06 92 VAL A CA 1
ATOM 750 C C . VAL A 1 92 ? 6.622 -8.656 -2.564 1.00 94.06 92 VAL A C 1
ATOM 752 O O . VAL A 1 92 ? 6.594 -9.830 -2.183 1.00 94.06 92 VAL A O 1
ATOM 755 N N . ASP A 1 93 ? 6.705 -7.608 -1.758 1.00 95.81 93 ASP A N 1
ATOM 756 C CA . ASP A 1 93 ? 6.693 -7.699 -0.308 1.00 95.81 93 ASP A CA 1
ATOM 757 C C . ASP A 1 93 ? 5.379 -7.141 0.232 1.00 95.81 93 ASP A C 1
ATOM 759 O O . ASP A 1 93 ? 4.713 -6.320 -0.402 1.00 95.81 93 ASP A O 1
ATOM 763 N N . GLY A 1 94 ? 4.985 -7.590 1.415 1.00 95.00 94 GLY A N 1
ATOM 764 C CA . GLY A 1 94 ? 3.758 -7.152 2.056 1.00 95.00 94 GLY A CA 1
ATOM 765 C C . GLY A 1 94 ? 3.890 -7.055 3.558 1.00 95.00 94 GLY A C 1
ATOM 766 O O . GLY A 1 94 ? 4.645 -7.798 4.179 1.00 9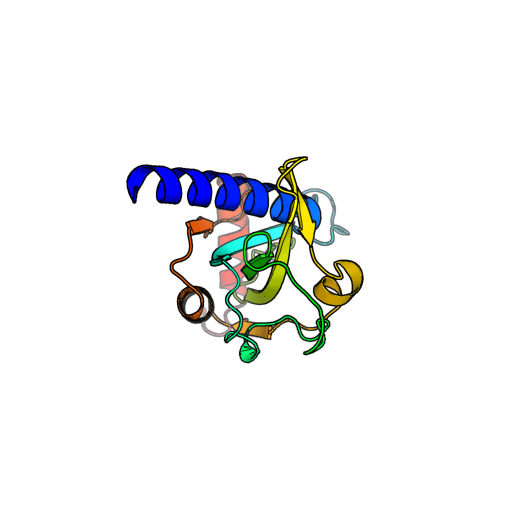5.00 94 GLY A O 1
ATOM 767 N N . THR A 1 95 ? 3.126 -6.153 4.159 1.00 93.38 95 THR A N 1
ATOM 768 C CA . THR A 1 95 ? 3.104 -5.972 5.612 1.00 93.38 95 THR A CA 1
ATOM 769 C C . THR A 1 95 ? 1.695 -5.675 6.116 1.00 93.38 95 THR A C 1
ATOM 771 O O . THR A 1 95 ? 0.782 -5.377 5.336 1.00 93.38 95 THR A O 1
ATOM 774 N N . ASN A 1 96 ? 1.522 -5.797 7.430 1.00 92.56 96 ASN A N 1
ATOM 775 C CA . ASN A 1 96 ? 0.315 -5.394 8.131 1.00 92.56 96 ASN A CA 1
ATOM 776 C C . ASN A 1 96 ? 0.610 -4.116 8.916 1.00 92.56 96 ASN A C 1
ATOM 778 O O . ASN A 1 96 ? 1.635 -4.031 9.584 1.00 92.56 96 ASN A O 1
ATOM 782 N N . LEU A 1 97 ? -0.312 -3.159 8.882 1.00 92.25 97 LEU A N 1
ATOM 783 C CA . LEU A 1 97 ? -0.263 -1.948 9.695 1.00 92.25 97 LEU A CA 1
ATOM 784 C C . LEU A 1 97 ? -1.545 -1.824 10.514 1.00 92.25 97 LEU A C 1
ATOM 786 O O . LEU A 1 97 ? -2.600 -2.352 10.150 1.00 92.25 97 LEU A O 1
ATOM 790 N N . CYS A 1 98 ? -1.456 -1.077 11.607 1.00 91.62 98 CYS A N 1
ATOM 791 C CA . CYS A 1 98 ? -2.627 -0.558 12.290 1.00 91.62 98 CYS A CA 1
ATOM 792 C C . CYS A 1 98 ? -2.680 0.946 12.065 1.00 91.62 98 CYS A C 1
ATOM 794 O O . CYS A 1 98 ? -1.706 1.652 12.317 1.00 91.62 98 CYS A O 1
ATOM 796 N N . VAL A 1 99 ? -3.826 1.422 11.602 1.00 92.50 99 VAL A N 1
ATOM 797 C CA . VAL A 1 99 ? -4.071 2.835 11.338 1.00 92.50 99 VAL A CA 1
ATOM 798 C C . VAL A 1 99 ? -5.194 3.316 12.237 1.00 92.50 99 VAL A C 1
ATOM 800 O O . VAL A 1 99 ? -6.204 2.631 12.391 1.00 92.50 99 VAL A O 1
ATOM 803 N N . THR A 1 100 ? -5.031 4.489 12.831 1.00 91.75 100 THR A N 1
ATOM 804 C CA . THR A 1 100 ? -6.052 5.135 13.655 1.00 91.75 100 THR A CA 1
ATOM 805 C C . THR A 1 100 ? -6.564 6.391 12.976 1.00 91.75 100 THR A C 1
ATOM 807 O O . THR A 1 100 ? -5.784 7.146 12.403 1.00 91.75 100 THR A O 1
ATOM 810 N N . ILE A 1 101 ? -7.874 6.616 13.050 1.00 91.81 101 ILE A N 1
ATOM 811 C CA . ILE A 1 101 ? -8.523 7.843 12.595 1.00 91.81 101 ILE A CA 1
ATOM 812 C C . ILE A 1 101 ? -9.137 8.536 13.804 1.00 91.81 101 ILE A C 1
ATOM 814 O O . ILE A 1 101 ? -10.064 8.010 14.428 1.00 91.81 101 ILE A O 1
ATOM 818 N N . ASP A 1 102 ? -8.641 9.727 14.115 1.00 88.06 102 ASP A N 1
ATOM 819 C CA . ASP A 1 102 ? -9.231 10.581 15.136 1.00 88.06 102 ASP A CA 1
ATOM 820 C C . ASP A 1 102 ? -10.597 11.102 14.650 1.00 88.06 102 ASP A C 1
ATOM 822 O O . ASP A 1 102 ? -10.718 11.666 13.562 1.00 88.06 102 ASP A O 1
ATOM 826 N N . GLN A 1 103 ? -11.659 10.879 15.431 1.00 81.50 103 GLN A N 1
ATOM 827 C CA . GLN A 1 103 ? -13.028 11.203 15.000 1.00 81.50 103 GLN A CA 1
ATOM 828 C C . GLN A 1 103 ? -13.341 12.703 15.008 1.00 81.50 103 GLN A C 1
ATOM 830 O O . GLN A 1 103 ? -14.233 13.131 14.271 1.00 81.50 103 GLN A O 1
ATOM 835 N N . ASP A 1 104 ? -12.633 13.486 15.818 1.00 82.94 104 ASP A N 1
ATOM 836 C CA . ASP A 1 104 ? -12.895 14.915 15.984 1.00 82.94 104 ASP A CA 1
ATOM 837 C C . ASP A 1 104 ? -12.148 15.740 14.928 1.00 82.94 104 ASP A C 1
ATOM 839 O O . ASP A 1 104 ? -12.665 16.729 14.405 1.00 82.94 104 ASP A O 1
ATOM 843 N N . THR A 1 105 ? -10.934 15.314 14.587 1.00 86.19 105 THR A N 1
ATOM 844 C CA . THR A 1 105 ? -10.017 16.013 13.681 1.00 86.19 105 THR A CA 1
ATOM 845 C C . THR A 1 105 ? -9.932 15.371 12.298 1.00 86.19 105 THR A C 1
ATOM 847 O O . THR A 1 105 ? -9.558 16.044 11.338 1.00 86.19 105 THR A O 1
ATOM 850 N N . GLY A 1 106 ? -10.288 14.089 12.168 1.00 85.06 106 GLY A N 1
ATOM 851 C CA . GLY A 1 106 ? -10.132 13.312 10.937 1.00 85.06 106 GLY A CA 1
ATOM 852 C C . GLY A 1 106 ? -8.681 12.951 10.609 1.00 85.06 106 GLY A C 1
ATOM 853 O O . GLY A 1 106 ? -8.420 12.480 9.501 1.00 85.06 106 GLY A O 1
ATOM 854 N N . ILE A 1 107 ? -7.743 13.192 11.532 1.00 90.94 107 ILE A N 1
ATOM 855 C CA . ILE A 1 107 ? -6.323 12.880 11.351 1.00 90.94 107 ILE A CA 1
ATOM 856 C C . ILE A 1 107 ? -6.143 11.363 11.289 1.00 90.94 107 ILE A C 1
ATOM 858 O O . ILE A 1 107 ? -6.737 10.626 12.076 1.00 90.94 107 ILE A O 1
ATOM 862 N N . VAL A 1 108 ? -5.333 10.918 10.327 1.00 94.50 108 VAL A N 1
ATOM 863 C CA . VAL A 1 108 ? -4.997 9.512 10.103 1.00 94.50 108 VAL A CA 1
ATOM 864 C C . VAL A 1 108 ? -3.537 9.283 10.466 1.00 94.50 108 VAL A C 1
ATOM 866 O O . VAL A 1 108 ? -2.656 9.877 9.844 1.00 94.50 108 VAL A O 1
ATOM 869 N N . ASP A 1 109 ? -3.293 8.374 11.405 1.00 93.25 109 ASP A N 1
ATOM 870 C CA . ASP A 1 109 ? -1.956 8.044 11.903 1.00 93.25 109 ASP A CA 1
ATOM 871 C C . ASP A 1 109 ? -1.687 6.540 11.844 1.00 93.25 109 ASP A C 1
ATOM 873 O O . ASP A 1 109 ? -2.599 5.721 11.990 1.00 93.25 109 ASP A O 1
ATOM 877 N N . ILE A 1 110 ? -0.422 6.172 11.638 1.00 92.38 110 ILE A N 1
ATOM 878 C CA . ILE A 1 110 ? 0.041 4.785 11.703 1.00 92.38 110 ILE A CA 1
ATOM 879 C C . ILE A 1 110 ? 0.511 4.524 13.136 1.00 92.38 110 ILE A C 1
ATOM 881 O O . ILE A 1 110 ? 1.394 5.207 13.655 1.00 92.38 110 ILE A O 1
ATOM 885 N N . ALA A 1 111 ? -0.082 3.531 13.795 1.00 89.25 111 ALA A N 1
ATOM 886 C CA . ALA A 1 111 ? 0.312 3.172 15.150 1.00 89.25 111 ALA A CA 1
ATOM 887 C C . ALA A 1 111 ? 1.756 2.647 15.150 1.00 89.25 111 ALA A C 1
ATOM 889 O O . ALA A 1 111 ? 2.070 1.709 14.415 1.00 89.25 111 ALA A O 1
ATOM 890 N N . LYS A 1 112 ? 2.612 3.265 15.976 1.00 87.38 112 LYS A N 1
ATOM 891 C CA . LYS A 1 112 ? 4.056 2.985 16.062 1.00 87.38 112 LYS A CA 1
ATOM 892 C C . LYS A 1 112 ? 4.748 2.970 14.693 1.00 87.38 112 LYS A C 1
ATOM 894 O O . LYS A 1 112 ? 5.483 2.038 14.384 1.00 87.38 112 LYS A O 1
ATOM 899 N N . GLU A 1 113 ? 4.488 3.997 13.882 1.00 89.94 113 GLU A N 1
ATOM 900 C CA . GLU A 1 113 ? 4.954 4.117 12.493 1.00 89.94 113 GLU A CA 1
ATOM 901 C C . GLU A 1 113 ? 6.418 3.690 12.295 1.00 89.94 113 GLU A C 1
ATOM 903 O O . GLU A 1 113 ? 6.675 2.758 11.537 1.00 89.94 113 GLU A O 1
ATOM 908 N N . ASP A 1 114 ? 7.359 4.291 13.029 1.00 88.19 114 ASP A N 1
ATOM 909 C CA . ASP A 1 114 ? 8.792 4.000 12.882 1.00 88.19 114 ASP A CA 1
ATOM 910 C C . ASP A 1 114 ? 9.123 2.513 13.100 1.00 88.19 114 ASP A C 1
ATOM 912 O O . ASP A 1 114 ? 9.925 1.936 12.367 1.00 88.19 114 ASP A O 1
ATOM 916 N N . GLU A 1 115 ? 8.495 1.869 14.087 1.00 87.38 115 GLU A N 1
ATOM 917 C CA . GLU A 1 115 ? 8.695 0.446 14.391 1.00 87.38 115 GLU A CA 1
ATOM 918 C C . GLU A 1 115 ? 8.013 -0.440 13.342 1.00 87.38 115 GLU A C 1
ATOM 920 O O . GLU A 1 115 ? 8.628 -1.361 12.811 1.00 87.38 115 GLU A O 1
ATOM 925 N N . ALA A 1 116 ? 6.764 -0.124 12.991 1.00 85.75 116 ALA A N 1
ATOM 926 C CA . ALA A 1 116 ? 5.972 -0.884 12.029 1.00 85.75 116 ALA A CA 1
ATOM 927 C C . ALA A 1 116 ? 6.575 -0.865 10.613 1.00 85.75 116 ALA A C 1
ATOM 929 O O . ALA A 1 116 ? 6.428 -1.835 9.869 1.00 85.75 116 ALA A O 1
ATOM 930 N N . LEU A 1 117 ? 7.243 0.230 10.235 1.00 86.81 117 LEU A N 1
ATOM 931 C CA . LEU A 1 117 ? 7.898 0.384 8.932 1.00 86.81 117 LEU A CA 1
ATOM 932 C C . LEU A 1 117 ? 9.348 -0.106 8.916 1.00 86.81 117 LEU A C 1
ATOM 934 O O . LEU A 1 117 ? 9.882 -0.371 7.840 1.00 86.81 117 LEU A O 1
ATOM 938 N N . SER A 1 118 ? 9.975 -0.242 10.085 1.00 85.56 118 SER A N 1
ATOM 939 C CA . SER A 1 118 ? 11.308 -0.844 10.212 1.00 85.56 118 SER A CA 1
ATOM 940 C C . SER A 1 118 ? 11.263 -2.370 10.320 1.00 85.56 118 SER A C 1
ATOM 942 O O . SER A 1 118 ? 12.294 -3.027 10.153 1.00 85.56 118 SER A O 1
ATOM 944 N N . ASP A 1 119 ? 10.093 -2.939 10.614 1.00 80.88 119 ASP A N 1
ATOM 945 C CA . ASP A 1 119 ? 9.901 -4.379 10.715 1.00 80.88 119 ASP A CA 1
ATOM 946 C C . ASP A 1 119 ? 10.096 -5.091 9.370 1.00 80.88 119 ASP A C 1
ATOM 948 O O . ASP A 1 119 ? 9.893 -4.555 8.278 1.00 80.88 119 ASP A O 1
ATOM 952 N N . SER A 1 120 ? 10.488 -6.361 9.460 1.00 84.50 120 SER A N 1
ATOM 953 C CA . SER A 1 12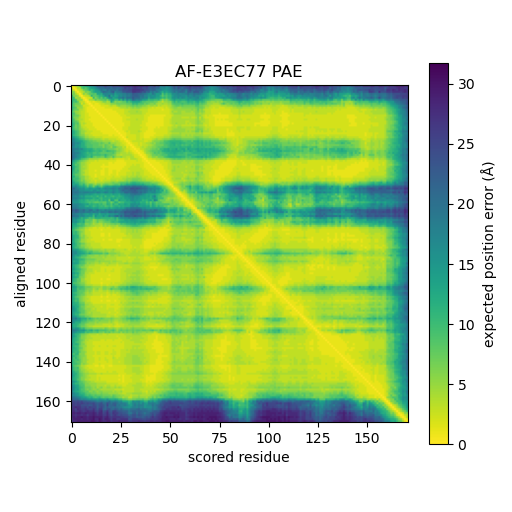0 ? 10.569 -7.224 8.284 1.00 84.50 120 SER A CA 1
ATOM 954 C C . SER A 1 120 ? 9.183 -7.401 7.647 1.00 84.50 120 SER A C 1
ATOM 956 O O . SER A 1 120 ? 8.193 -7.489 8.380 1.00 84.50 120 SER A O 1
ATOM 958 N N . PRO A 1 121 ? 9.089 -7.503 6.304 1.00 89.69 121 PRO A N 1
ATOM 959 C CA . PRO A 1 121 ? 7.817 -7.790 5.657 1.00 89.69 121 PRO A CA 1
ATOM 960 C C . PRO A 1 121 ? 7.160 -9.036 6.258 1.00 89.69 121 PRO A C 1
ATOM 962 O O . PRO A 1 121 ? 7.829 -9.980 6.648 1.00 89.69 121 PRO A O 1
ATOM 965 N N . VAL A 1 122 ? 5.836 -9.076 6.317 1.00 90.94 122 VAL A N 1
ATOM 966 C CA . VAL A 1 122 ? 5.114 -10.294 6.717 1.00 90.94 122 VAL A CA 1
ATOM 967 C C . VAL A 1 122 ? 5.027 -11.271 5.542 1.00 90.94 122 VAL A C 1
ATOM 969 O O . VAL A 1 122 ? 5.097 -12.486 5.716 1.00 90.94 122 VAL A O 1
ATOM 972 N N . PHE A 1 123 ? 4.874 -10.734 4.334 1.00 92.06 123 PHE A N 1
ATOM 973 C CA . PHE A 1 123 ? 4.917 -11.476 3.083 1.00 92.06 123 PHE A CA 1
ATOM 974 C C . PHE A 1 123 ? 6.214 -11.116 2.361 1.00 92.06 123 PHE A C 1
ATOM 976 O O . PHE A 1 123 ? 6.425 -9.947 2.052 1.00 92.06 123 PHE A O 1
ATOM 983 N N . HIS A 1 124 ? 7.071 -12.103 2.108 1.00 91.69 124 HIS A N 1
ATOM 984 C CA . HIS A 1 124 ? 8.414 -11.886 1.570 1.00 91.69 124 HIS A CA 1
ATOM 985 C C . HIS A 1 124 ? 8.564 -12.451 0.160 1.00 91.69 124 HIS A C 1
ATOM 987 O O . HIS A 1 124 ? 8.426 -13.660 -0.030 1.00 91.69 124 HIS A O 1
ATOM 993 N N . GLY A 1 125 ? 8.935 -11.600 -0.795 1.00 85.88 125 GLY A N 1
ATOM 994 C CA . GLY A 1 125 ? 9.476 -12.000 -2.092 1.00 85.88 125 GLY A CA 1
ATOM 995 C C . GLY A 1 125 ? 8.608 -12.982 -2.884 1.00 85.88 125 GLY A C 1
ATOM 996 O O . GLY A 1 125 ? 9.146 -13.875 -3.536 1.00 85.88 125 GLY A O 1
ATOM 997 N N . GLY A 1 126 ? 7.282 -12.853 -2.815 1.00 89.19 126 GLY A N 1
ATOM 998 C CA . GLY A 1 126 ? 6.351 -13.775 -3.470 1.00 89.19 126 GLY A CA 1
ATOM 999 C C . GLY A 1 126 ? 5.826 -13.272 -4.814 1.00 89.19 126 GLY A C 1
ATOM 1000 O O . GLY A 1 126 ? 6.035 -12.120 -5.200 1.00 89.19 126 GLY A O 1
ATOM 1001 N N . GLU A 1 127 ? 5.122 -14.142 -5.539 1.00 93.25 127 GLU A N 1
ATOM 1002 C CA . GLU A 1 127 ? 4.461 -13.775 -6.793 1.00 93.25 127 GLU A CA 1
ATOM 1003 C C . GLU A 1 127 ? 3.227 -12.893 -6.554 1.00 93.25 127 GLU A C 1
ATOM 1005 O O . GLU A 1 127 ? 2.551 -12.985 -5.527 1.00 93.25 127 GLU A O 1
ATOM 1010 N N . ILE A 1 128 ? 2.871 -12.078 -7.554 1.00 93.50 128 ILE A N 1
ATOM 1011 C CA . ILE A 1 128 ? 1.721 -11.160 -7.488 1.00 93.50 128 ILE A CA 1
ATOM 1012 C C . ILE A 1 128 ? 0.415 -11.898 -7.156 1.00 93.50 128 ILE A C 1
ATOM 1014 O O . ILE A 1 128 ? -0.392 -11.396 -6.374 1.00 93.50 128 ILE A O 1
ATOM 1018 N N . ALA A 1 129 ? 0.189 -13.082 -7.732 1.00 94.19 129 ALA A N 1
ATOM 1019 C CA . ALA A 1 129 ? -1.035 -13.846 -7.494 1.00 94.19 129 ALA A CA 1
ATOM 1020 C C . ALA A 1 129 ? -1.151 -14.309 -6.032 1.00 94.19 129 ALA A C 1
ATOM 1022 O O . ALA A 1 129 ? -2.216 -14.179 -5.422 1.00 94.19 129 ALA A O 1
ATOM 1023 N N . ASP A 1 130 ? -0.051 -14.792 -5.453 1.00 95.75 130 ASP A N 1
ATOM 1024 C CA . ASP A 1 130 ? 0.000 -15.201 -4.050 1.00 95.75 130 ASP A CA 1
ATOM 1025 C C . ASP A 1 130 ? -0.143 -14.012 -3.106 1.00 95.75 130 ASP A C 1
ATOM 1027 O O . ASP A 1 130 ? -0.880 -14.090 -2.125 1.00 95.75 130 ASP A O 1
ATOM 1031 N N . ALA A 1 131 ? 0.482 -12.888 -3.446 1.00 95.62 131 ALA A N 1
ATOM 1032 C CA . ALA A 1 131 ? 0.372 -11.652 -2.690 1.00 95.62 131 ALA A CA 1
ATOM 1033 C C . ALA A 1 131 ? -1.068 -11.116 -2.663 1.00 95.62 131 ALA A C 1
ATOM 1035 O O . ALA A 1 131 ? -1.580 -10.752 -1.606 1.00 95.62 131 ALA A O 1
ATOM 1036 N N . LEU A 1 132 ? -1.763 -11.113 -3.807 1.00 96.06 132 LEU A N 1
ATOM 1037 C CA . LEU A 1 132 ? -3.171 -10.707 -3.879 1.00 96.06 132 LEU A CA 1
ATOM 1038 C C . LEU A 1 132 ? -4.078 -11.644 -3.080 1.00 96.06 132 LEU A C 1
ATOM 1040 O O . LEU A 1 132 ? -4.996 -11.174 -2.406 1.00 96.06 132 LEU A O 1
ATOM 1044 N N . ARG A 1 133 ? -3.810 -12.956 -3.114 1.00 96.06 133 ARG A N 1
ATOM 1045 C CA . ARG A 1 133 ? -4.516 -13.931 -2.275 1.00 96.06 133 ARG A CA 1
ATOM 1046 C C . ARG A 1 133 ? -4.294 -13.639 -0.791 1.00 96.06 133 ARG A C 1
ATOM 1048 O O . ARG A 1 133 ? -5.268 -13.577 -0.049 1.00 96.06 133 ARG A O 1
ATOM 1055 N N . TRP A 1 134 ? -3.053 -13.384 -0.384 1.00 95.25 134 TRP A N 1
ATOM 1056 C CA . TRP A 1 134 ? -2.707 -13.037 0.995 1.00 95.25 134 TRP A CA 1
ATOM 1057 C C . TRP A 1 134 ? -3.366 -11.731 1.465 1.00 95.25 134 TRP A C 1
ATOM 1059 O O . TRP A 1 134 ? -3.865 -11.659 2.588 1.00 95.25 134 TRP A O 1
ATOM 1069 N N . VAL A 1 135 ? -3.444 -10.700 0.617 1.00 95.25 135 VAL A N 1
ATOM 1070 C CA . VAL A 1 135 ? -4.204 -9.472 0.922 1.00 95.25 135 VAL A CA 1
ATOM 1071 C C . VAL A 1 135 ? -5.684 -9.777 1.135 1.00 95.25 135 VAL A C 1
ATOM 1073 O O . VAL A 1 135 ? -6.270 -9.312 2.113 1.00 95.25 135 VAL A O 1
ATOM 1076 N N . ASN A 1 136 ? -6.268 -10.591 0.252 1.00 94.75 136 ASN A N 1
ATOM 1077 C CA . ASN A 1 136 ? -7.690 -10.927 0.283 1.00 94.75 136 ASN A CA 1
ATOM 1078 C C . ASN A 1 136 ? -8.097 -11.699 1.558 1.00 94.75 136 ASN A C 1
ATOM 1080 O O . ASN A 1 136 ? -9.227 -11.572 2.020 1.00 94.75 136 ASN A O 1
ATOM 1084 N N . GLU A 1 137 ? -7.168 -12.422 2.198 1.00 93.31 137 GLU A N 1
ATOM 1085 C CA . GLU A 1 137 ? -7.412 -13.073 3.496 1.00 93.31 137 GLU A CA 1
ATOM 1086 C C . GLU A 1 137 ? -7.807 -12.088 4.616 1.00 93.31 137 GLU A C 1
ATOM 1088 O O . GLU A 1 137 ? -8.482 -12.489 5.567 1.00 93.31 137 GLU A O 1
ATOM 1093 N N . LEU A 1 138 ? -7.408 -10.807 4.533 1.00 91.50 138 LEU A N 1
ATOM 1094 C CA . LEU A 1 138 ? -7.838 -9.784 5.495 1.00 91.50 138 LEU A CA 1
ATOM 1095 C C . LEU A 1 138 ? -9.271 -9.307 5.200 1.00 91.50 138 LEU A C 1
ATOM 1097 O O . LEU A 1 138 ? -10.133 -9.307 6.092 1.00 91.50 138 LEU A O 1
ATOM 1101 N N . ALA A 1 139 ? -9.472 -8.837 3.969 1.00 92.19 139 ALA A N 1
ATOM 1102 C CA . ALA A 1 139 ? -10.706 -8.314 3.395 1.00 92.19 139 ALA A CA 1
ATOM 1103 C C . ALA A 1 139 ? -10.526 -8.160 1.874 1.00 92.19 139 ALA A C 1
ATOM 1105 O O . ALA A 1 139 ? -9.398 -8.183 1.376 1.00 92.19 139 ALA A O 1
ATOM 1106 N N . ASP A 1 140 ? -11.620 -7.936 1.141 1.00 93.88 140 ASP A N 1
ATOM 1107 C CA . ASP A 1 140 ? -11.525 -7.600 -0.279 1.00 93.88 140 ASP A CA 1
ATOM 1108 C C . ASP A 1 140 ? -10.669 -6.331 -0.468 1.00 93.88 140 ASP A C 1
ATOM 1110 O O . ASP A 1 140 ? -10.954 -5.304 0.159 1.00 93.88 140 ASP A O 1
ATOM 1114 N N . PRO A 1 141 ? -9.618 -6.371 -1.309 1.00 94.56 141 PRO A N 1
ATOM 1115 C CA . PRO A 1 141 ? -8.800 -5.197 -1.566 1.00 94.56 141 PRO A CA 1
ATOM 1116 C C . PRO A 1 141 ? -9.637 -4.117 -2.249 1.00 94.56 141 PRO A C 1
ATOM 1118 O O . PRO A 1 141 ? -10.237 -4.347 -3.300 1.00 94.56 141 PRO A O 1
ATOM 1121 N N . TYR A 1 142 ? -9.654 -2.922 -1.665 1.00 94.38 142 TYR A N 1
ATOM 1122 C CA . TYR A 1 142 ? -10.381 -1.776 -2.217 1.00 94.38 142 TYR A CA 1
ATOM 1123 C C . TYR A 1 142 ? -9.508 -0.932 -3.155 1.00 94.38 142 TYR A C 1
ATOM 1125 O O . TYR A 1 142 ? -10.030 -0.119 -3.919 1.00 94.38 142 TYR A O 1
ATOM 1133 N N . TYR A 1 143 ? -8.189 -1.140 -3.128 1.00 97.19 143 TYR A N 1
ATOM 1134 C CA . TYR A 1 143 ? -7.230 -0.506 -4.026 1.00 97.19 143 TYR A CA 1
ATOM 1135 C C . TYR A 1 143 ? -6.284 -1.550 -4.624 1.00 97.19 143 TYR A C 1
ATOM 1137 O O . TYR A 1 143 ? -5.717 -2.371 -3.898 1.00 97.19 143 TYR A O 1
ATOM 1145 N N . ILE A 1 144 ? -6.124 -1.508 -5.952 1.00 97.12 144 ILE A N 1
ATOM 1146 C CA . ILE A 1 144 ? -5.190 -2.337 -6.721 1.00 97.12 144 ILE A CA 1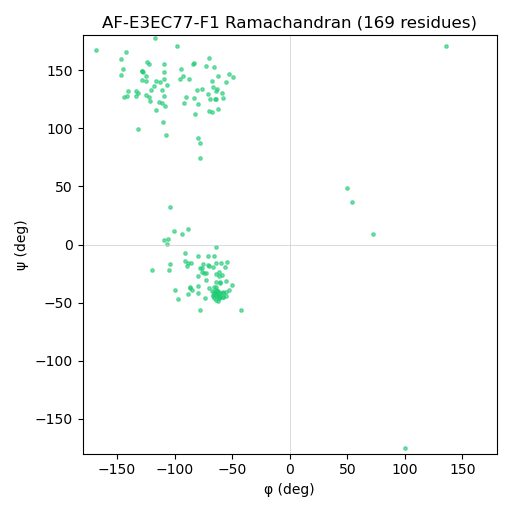
ATOM 1147 C C . ILE A 1 144 ? -4.576 -1.486 -7.843 1.00 97.12 144 ILE A C 1
ATOM 1149 O O . ILE A 1 144 ? -5.300 -0.898 -8.647 1.00 97.12 144 ILE A O 1
ATOM 1153 N N . ALA A 1 145 ? -3.250 -1.476 -7.931 1.00 95.88 145 ALA A N 1
ATOM 1154 C CA . ALA A 1 145 ? -2.445 -0.864 -8.978 1.00 95.88 145 ALA A CA 1
ATOM 1155 C C . ALA A 1 145 ? -1.391 -1.876 -9.459 1.00 95.88 145 ALA A C 1
ATOM 1157 O O . ALA A 1 145 ? -0.361 -2.085 -8.823 1.00 95.88 145 ALA A O 1
ATOM 1158 N N . LEU A 1 146 ? -1.667 -2.543 -10.584 1.00 92.62 146 LEU A N 1
ATOM 1159 C CA . LEU A 1 146 ? -0.776 -3.578 -11.135 1.00 92.62 146 LEU A CA 1
ATOM 1160 C C . LEU A 1 146 ? 0.441 -2.997 -11.869 1.00 92.62 146 LEU A C 1
ATOM 1162 O O . LEU A 1 146 ? 1.447 -3.686 -12.038 1.00 92.62 146 LEU A O 1
ATOM 1166 N N . GLU A 1 147 ? 0.348 -1.737 -12.280 1.00 92.50 147 GLU A N 1
ATOM 1167 C CA . GLU A 1 147 ? 1.396 -0.996 -12.974 1.00 92.50 147 GLU A CA 1
ATOM 1168 C C . GLU A 1 147 ? 1.983 0.077 -12.055 1.00 92.50 147 GLU A C 1
ATOM 1170 O O . GLU A 1 147 ? 1.267 0.638 -11.226 1.00 92.50 147 GLU A O 1
ATOM 1175 N N . ASP A 1 148 ? 3.274 0.372 -12.225 1.00 93.94 148 ASP A N 1
ATOM 1176 C CA . ASP A 1 148 ? 3.945 1.457 -11.505 1.00 93.94 148 ASP A CA 1
ATOM 1177 C C . ASP A 1 148 ? 3.296 2.811 -11.873 1.00 93.94 148 ASP A C 1
ATOM 1179 O O . ASP A 1 148 ? 3.330 3.210 -13.052 1.00 93.94 148 ASP A O 1
ATOM 1183 N N . PRO A 1 149 ? 2.684 3.516 -10.900 1.00 94.44 149 PRO A N 1
ATOM 1184 C CA . PRO A 1 149 ? 1.966 4.760 -11.146 1.00 94.44 149 PRO A CA 1
ATOM 1185 C C . PRO A 1 149 ? 2.896 5.929 -11.491 1.00 94.44 149 PRO A C 1
ATOM 1187 O O . PRO A 1 149 ? 2.424 6.914 -12.057 1.00 94.44 149 PRO A O 1
ATOM 1190 N N . PHE A 1 150 ? 4.193 5.828 -11.191 1.00 94.56 150 PHE A N 1
ATOM 1191 C CA . PHE A 1 150 ? 5.173 6.887 -11.434 1.00 94.56 150 PHE A CA 1
ATOM 1192 C C . PHE A 1 150 ? 5.800 6.823 -12.824 1.00 94.56 150 PHE A C 1
ATOM 1194 O O . PHE A 1 150 ? 6.380 7.805 -13.286 1.00 94.56 150 PHE A O 1
ATOM 1201 N N . LEU A 1 151 ? 5.659 5.690 -13.510 1.00 92.19 151 LEU A N 1
ATOM 1202 C CA . LEU A 1 151 ? 6.157 5.523 -14.868 1.00 92.19 151 LEU A CA 1
ATOM 1203 C C . LEU A 1 151 ? 5.140 5.988 -15.907 1.00 92.19 151 LEU A C 1
ATOM 1205 O O . LEU A 1 151 ? 3.943 5.705 -15.801 1.00 92.19 151 LEU A O 1
ATOM 1209 N N . THR A 1 152 ? 5.630 6.608 -16.977 1.00 91.12 152 THR A N 1
ATOM 1210 C CA . THR A 1 152 ? 4.844 6.797 -18.201 1.00 91.12 152 THR A CA 1
ATOM 1211 C C . THR A 1 152 ? 4.638 5.458 -18.922 1.00 91.12 152 THR A C 1
ATOM 1213 O O . THR A 1 152 ? 5.399 4.510 -18.699 1.00 91.12 152 THR A O 1
ATOM 1216 N N . PRO A 1 153 ? 3.646 5.344 -19.823 1.00 89.56 153 PRO A N 1
ATOM 1217 C CA . PRO A 1 153 ? 3.453 4.131 -20.619 1.00 89.56 153 PRO A CA 1
ATOM 1218 C C . PRO A 1 153 ? 4.716 3.675 -21.369 1.00 89.56 153 PRO A C 1
ATOM 1220 O O . PRO A 1 153 ? 5.012 2.484 -21.417 1.00 89.56 153 PRO A O 1
ATOM 1223 N N . GLU A 1 154 ? 5.499 4.611 -21.908 1.00 88.62 154 GLU A N 1
ATOM 1224 C CA . GLU A 1 154 ? 6.742 4.323 -22.630 1.00 88.62 154 GLU A CA 1
ATOM 1225 C C . GLU A 1 154 ? 7.809 3.744 -21.698 1.00 88.62 154 GLU A C 1
ATOM 1227 O O . GLU A 1 154 ? 8.466 2.759 -22.035 1.00 88.62 154 GLU A O 1
ATOM 1232 N N . GLN A 1 155 ? 7.946 4.321 -20.502 1.00 88.56 155 GLN A N 1
ATOM 1233 C CA . GLN A 1 155 ? 8.856 3.811 -19.481 1.00 88.56 155 GLN A CA 1
ATOM 1234 C C . GLN A 1 155 ? 8.435 2.407 -19.031 1.00 88.56 155 GLN A C 1
ATOM 1236 O O . GLN A 1 155 ? 9.282 1.523 -18.941 1.00 88.56 155 GLN A O 1
ATOM 1241 N N . ARG A 1 156 ? 7.134 2.151 -18.829 1.00 87.75 156 ARG A N 1
ATOM 1242 C CA . ARG A 1 156 ? 6.632 0.809 -18.476 1.00 87.75 156 ARG A CA 1
ATOM 1243 C C . ARG A 1 156 ? 7.018 -0.233 -19.519 1.00 87.75 156 ARG A C 1
ATOM 1245 O O . ARG A 1 156 ? 7.495 -1.301 -19.154 1.00 87.75 156 ARG A O 1
ATOM 1252 N N . LEU A 1 157 ? 6.869 0.076 -20.808 1.00 83.62 157 LEU A N 1
ATOM 1253 C CA . LEU A 1 157 ? 7.265 -0.840 -21.882 1.00 83.62 157 LEU A CA 1
ATOM 1254 C C . LEU A 1 157 ? 8.764 -1.158 -21.843 1.00 83.62 157 LEU A C 1
ATOM 1256 O O . LEU A 1 157 ? 9.141 -2.318 -22.003 1.00 83.62 157 LEU A O 1
ATOM 1260 N N . LEU A 1 158 ? 9.601 -0.152 -21.586 1.00 83.56 158 LEU A N 1
ATOM 1261 C CA . LEU A 1 158 ? 11.050 -0.316 -21.473 1.00 83.56 158 LEU A CA 1
ATOM 1262 C C . LEU A 1 158 ? 11.428 -1.209 -20.278 1.00 83.56 158 LEU A C 1
ATOM 1264 O O . LEU A 1 158 ? 12.166 -2.180 -20.436 1.00 83.56 158 LEU A O 1
ATOM 1268 N N . PHE A 1 159 ? 10.848 -0.944 -19.106 1.00 79.88 159 PHE A N 1
ATOM 1269 C CA . PHE A 1 159 ? 11.110 -1.699 -17.876 1.00 79.88 159 PHE A CA 1
ATOM 1270 C C . PHE A 1 159 ? 10.442 -3.090 -17.834 1.00 79.88 159 PHE A C 1
ATOM 1272 O O . PHE A 1 159 ? 10.846 -3.942 -17.043 1.00 79.88 159 PHE A O 1
ATOM 1279 N N . MET A 1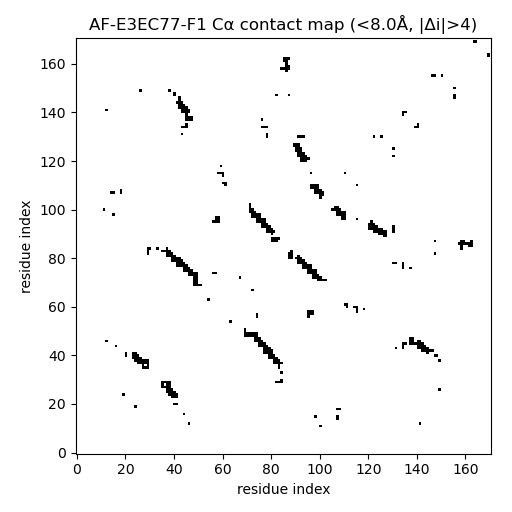 160 ? 9.446 -3.360 -18.687 1.00 70.38 160 MET A N 1
ATOM 1280 C CA . MET A 1 160 ? 8.871 -4.701 -18.883 1.00 70.38 160 MET A CA 1
ATOM 1281 C C . MET A 1 160 ? 9.728 -5.590 -19.795 1.00 70.38 160 MET A C 1
ATOM 1283 O O . MET A 1 160 ? 9.660 -6.817 -19.685 1.00 70.38 160 MET A O 1
ATOM 1287 N N . GLN A 1 161 ? 10.500 -5.002 -20.715 1.00 57.12 161 GLN A N 1
ATOM 1288 C CA . GLN A 1 161 ? 11.356 -5.740 -21.651 1.00 57.12 161 GLN A CA 1
ATOM 1289 C C . GLN A 1 161 ? 12.659 -6.197 -20.992 1.00 57.12 161 GLN A C 1
ATOM 1291 O O . GLN A 1 161 ? 13.026 -7.359 -21.152 1.00 57.12 161 GLN A O 1
ATOM 1296 N N . SER A 1 162 ? 13.286 -5.343 -20.178 1.00 53.19 162 SER A N 1
ATOM 1297 C CA . SER A 1 162 ? 14.520 -5.669 -19.449 1.00 53.19 162 SER A CA 1
ATOM 1298 C C . SER A 1 162 ? 14.348 -6.849 -18.491 1.00 53.19 162 SER A C 1
ATOM 1300 O O . SER A 1 162 ? 15.239 -7.679 -18.359 1.00 53.19 162 SER A O 1
ATOM 1302 N N . ALA A 1 163 ? 13.161 -7.002 -17.895 1.00 50.53 163 ALA A N 1
ATOM 1303 C CA . ALA A 1 163 ? 12.874 -8.141 -17.037 1.00 50.53 163 ALA A CA 1
ATOM 1304 C C . ALA A 1 163 ? 12.985 -9.479 -17.786 1.00 50.53 163 ALA A C 1
ATOM 1306 O O . ALA A 1 163 ? 13.324 -10.469 -17.150 1.00 50.53 163 ALA A O 1
ATOM 1307 N N . LYS A 1 164 ? 12.674 -9.556 -19.090 1.00 49.19 164 LYS A N 1
ATOM 1308 C CA . LYS A 1 164 ? 12.678 -10.818 -19.859 1.00 49.19 164 LYS A CA 1
ATOM 1309 C C . LYS A 1 164 ? 14.077 -11.313 -20.230 1.00 49.19 164 LYS A C 1
ATOM 1311 O O . LYS A 1 164 ? 14.212 -12.505 -20.460 1.00 49.19 164 LYS A O 1
ATOM 1316 N N . GLU A 1 165 ? 15.077 -10.437 -20.290 1.00 47.69 165 GLU A N 1
ATOM 1317 C CA . GLU A 1 165 ? 16.439 -10.808 -20.709 1.00 47.69 165 GLU A CA 1
ATOM 1318 C C . GLU A 1 165 ? 17.227 -11.555 -19.617 1.00 47.69 165 GLU A C 1
ATOM 1320 O O . GLU A 1 165 ? 18.140 -12.309 -19.940 1.00 47.69 165 GLU A O 1
ATOM 1325 N N . ASP A 1 166 ? 16.822 -11.436 -18.348 1.00 48.19 166 ASP A N 1
ATOM 1326 C CA . ASP A 1 166 ? 17.384 -12.195 -17.218 1.00 48.19 166 ASP A CA 1
ATOM 1327 C C . ASP A 1 166 ? 16.677 -13.549 -16.978 1.00 48.19 166 ASP A C 1
ATOM 1329 O O . ASP A 1 166 ? 16.855 -14.179 -15.932 1.00 48.19 166 ASP A O 1
ATOM 1333 N N . ASP A 1 167 ? 15.854 -14.018 -17.923 1.00 45.31 167 ASP A N 1
ATOM 1334 C CA . ASP A 1 167 ? 15.307 -15.373 -17.882 1.00 45.31 167 ASP A CA 1
ATOM 1335 C C . ASP A 1 167 ? 16.348 -16.362 -18.450 1.00 45.31 167 ASP A C 1
ATOM 1337 O O . ASP A 1 167 ? 16.625 -16.342 -19.652 1.00 45.31 167 ASP A O 1
ATOM 1341 N N . PRO A 1 168 ? 16.937 -17.270 -17.645 1.00 48.94 168 PRO A N 1
ATOM 1342 C CA . PRO A 1 168 ? 17.888 -18.261 -18.155 1.00 48.94 168 PRO A CA 1
ATOM 1343 C C . PRO A 1 168 ? 17.254 -19.251 -19.152 1.00 48.94 168 PRO A C 1
ATOM 1345 O O . PRO A 1 168 ? 17.956 -20.113 -19.683 1.00 48.94 168 PRO A O 1
ATOM 1348 N N . PHE A 1 169 ? 15.944 -19.148 -19.406 1.00 50.25 169 PHE A N 1
ATOM 1349 C CA . PHE A 1 169 ? 15.201 -19.968 -20.357 1.00 50.25 169 PHE A CA 1
ATOM 1350 C C . PHE A 1 169 ? 14.805 -19.252 -21.657 1.00 50.25 169 PHE A C 1
ATOM 1352 O O . PHE A 1 169 ? 14.139 -19.866 -22.494 1.00 50.25 169 PHE A O 1
ATOM 1359 N N . THR A 1 170 ? 15.231 -18.008 -21.890 1.00 45.19 170 THR A N 1
ATOM 1360 C CA . THR A 1 170 ? 15.165 -17.419 -23.238 1.00 45.19 170 THR A CA 1
ATOM 1361 C C . THR A 1 170 ? 16.332 -17.918 -24.097 1.00 45.19 170 THR A C 1
ATOM 1363 O O . THR A 1 170 ? 17.421 -17.350 -24.076 1.00 45.19 170 THR A O 1
ATOM 1366 N N . LEU A 1 171 ? 16.090 -19.023 -24.817 1.00 37.28 171 LEU A N 1
ATOM 1367 C CA . LEU A 1 171 ? 16.879 -19.495 -25.968 1.00 37.28 171 LEU A CA 1
ATOM 1368 C C . LEU A 1 171 ? 16.536 -18.710 -27.240 1.00 37.28 171 LEU A C 1
ATOM 1370 O O . LEU A 1 171 ? 15.328 -18.450 -27.455 1.00 37.28 171 LEU A O 1
#